Protein AF-A0A821J7M5-F1 (afdb_monomer_lite)

Secondary structure (DSSP, 8-state):
-EEEEEE----EEPPPP--SS--S-----------SS------TTSEEEEEEEEEEEE-TTS-EES-S-EEEEEEETTTS---HHHHHHHHHHHHT-GGGHHHHB-TTSSBPSEEEEEE---TTT-TTSHHHHHHHHHHHHHTT-SEEEEEE--TTSSTT-

Structure (mmCIF, N/CA/C/O backbone):
data_AF-A0A821J7M5-F1
#
_entry.id   AF-A0A821J7M5-F1
#
loop_
_atom_site.group_PDB
_atom_site.id
_atom_site.type_symbol
_atom_site.label_atom_id
_atom_site.label_alt_id
_atom_site.label_comp_id
_atom_site.label_asym_id
_atom_site.label_entity_id
_atom_site.label_seq_id
_atom_site.pdbx_PDB_ins_code
_atom_site.Cartn_x
_atom_site.Cartn_y
_atom_site.Cartn_z
_atom_site.occupancy
_atom_site.B_iso_or_equiv
_atom_site.auth_seq_id
_atom_site.auth_comp_id
_atom_site.auth_asym_id
_atom_site.auth_atom_id
_atom_site.pdbx_PDB_model_num
ATOM 1 N N . VAL A 1 1 ? -13.210 0.795 8.762 1.00 92.69 1 VAL A N 1
ATOM 2 C CA . VAL A 1 1 ? -12.526 0.239 7.570 1.00 92.69 1 VAL A CA 1
ATOM 3 C C . VAL A 1 1 ? -11.585 1.285 6.991 1.00 92.69 1 VAL A C 1
ATOM 5 O O . VAL A 1 1 ? -11.956 2.456 6.966 1.00 92.69 1 VAL A O 1
ATOM 8 N N . PHE A 1 2 ? -10.390 0.882 6.565 1.00 95.69 2 PHE A N 1
ATOM 9 C CA . PHE A 1 2 ? -9.477 1.699 5.769 1.00 95.69 2 PHE A CA 1
ATOM 10 C C . PHE A 1 2 ? -9.429 1.138 4.342 1.00 95.69 2 PHE A C 1
ATOM 12 O O . PHE A 1 2 ? -9.080 -0.025 4.144 1.00 95.69 2 PHE A O 1
ATOM 19 N N . TYR A 1 3 ? -9.829 1.950 3.363 1.00 95.81 3 TYR A N 1
ATOM 20 C CA . TYR A 1 3 ? -9.869 1.577 1.951 1.00 95.81 3 TYR A CA 1
ATOM 21 C C . TYR A 1 3 ? -8.792 2.339 1.178 1.00 95.81 3 TYR A C 1
ATOM 23 O O . TYR A 1 3 ? -8.735 3.569 1.243 1.00 95.81 3 TYR A O 1
ATOM 31 N N . LEU A 1 4 ? -7.959 1.609 0.439 1.00 95.50 4 LEU A N 1
ATOM 32 C CA . LEU A 1 4 ? -6.824 2.143 -0.301 1.00 95.50 4 LEU A CA 1
ATOM 33 C C . LEU A 1 4 ? -6.846 1.661 -1.756 1.00 95.50 4 LEU A C 1
ATOM 35 O O . LEU A 1 4 ? -6.933 0.466 -2.029 1.00 95.50 4 LEU A O 1
ATOM 39 N N . SER A 1 5 ? -6.721 2.590 -2.694 1.00 93.81 5 SER A N 1
ATOM 40 C CA . SER A 1 5 ? -6.396 2.311 -4.090 1.00 93.81 5 SER A CA 1
ATOM 41 C C . SER A 1 5 ? -4.898 2.471 -4.289 1.00 93.81 5 SER A C 1
ATOM 43 O O . SER A 1 5 ? -4.336 3.496 -3.904 1.00 93.81 5 SER A O 1
ATOM 45 N N . GLN A 1 6 ? -4.255 1.472 -4.881 1.00 92.56 6 GLN A N 1
ATOM 46 C CA . GLN A 1 6 ? -2.821 1.454 -5.138 1.00 92.56 6 GLN A CA 1
ATOM 47 C C . GLN A 1 6 ? -2.557 1.154 -6.620 1.00 92.56 6 GLN A C 1
ATOM 49 O O . GLN A 1 6 ? -3.202 0.277 -7.194 1.00 92.56 6 GLN A O 1
ATOM 54 N N . ASP A 1 7 ? -1.621 1.892 -7.221 1.00 87.12 7 ASP A N 1
ATOM 55 C CA . ASP A 1 7 ? -1.207 1.714 -8.617 1.00 87.12 7 ASP A CA 1
ATOM 56 C C . ASP A 1 7 ? 0.285 2.050 -8.837 1.00 87.12 7 ASP A C 1
ATOM 58 O O . ASP A 1 7 ? 0.842 2.923 -8.162 1.00 87.12 7 ASP A O 1
ATOM 62 N N . ASP A 1 8 ? 0.932 1.388 -9.805 1.00 78.75 8 ASP A N 1
ATOM 63 C CA . ASP A 1 8 ? 2.364 1.529 -10.124 1.00 78.75 8 ASP A CA 1
ATOM 64 C C . ASP A 1 8 ? 2.723 1.463 -11.630 1.00 78.75 8 ASP A C 1
ATOM 66 O O . ASP A 1 8 ? 3.806 1.024 -12.025 1.00 78.75 8 ASP A O 1
ATOM 70 N N . LYS A 1 9 ? 1.836 1.938 -12.514 1.00 67.06 9 LYS A N 1
ATOM 71 C CA . LYS A 1 9 ? 1.945 1.674 -13.968 1.00 67.06 9 LYS A CA 1
ATOM 72 C C . LYS A 1 9 ? 2.751 2.679 -14.789 1.00 67.06 9 LYS A C 1
ATOM 74 O O . LYS A 1 9 ? 3.213 2.346 -15.884 1.00 67.06 9 LYS A O 1
ATOM 79 N N . CYS A 1 10 ? 2.913 3.916 -14.325 1.00 72.25 10 CYS A N 1
ATOM 80 C CA . CYS A 1 10 ? 3.513 4.959 -15.157 1.00 72.25 10 CYS A CA 1
ATOM 81 C C . CYS A 1 10 ? 5.040 4.968 -15.016 1.00 72.25 10 CYS A C 1
ATOM 83 O O . CYS A 1 10 ? 5.563 5.064 -13.911 1.00 72.25 10 CYS A O 1
ATOM 85 N N . LYS A 1 11 ? 5.774 4.906 -16.134 1.00 78.75 11 LYS A N 1
ATOM 86 C CA . LYS A 1 11 ? 7.204 5.246 -16.166 1.00 78.75 11 LYS A CA 1
ATOM 87 C C . LYS A 1 11 ? 7.365 6.593 -16.842 1.00 78.75 11 LYS A C 1
ATOM 89 O O . LYS A 1 11 ? 7.094 6.727 -18.032 1.00 78.75 11 LYS A O 1
ATOM 94 N N . VAL A 1 12 ? 7.829 7.578 -16.087 1.00 80.69 12 VAL A N 1
ATOM 95 C CA . VAL A 1 12 ? 8.041 8.940 -16.574 1.00 80.69 12 VAL A CA 1
ATOM 96 C C . VAL A 1 12 ? 9.501 9.077 -16.995 1.00 80.69 12 VAL A C 1
ATOM 98 O O . VAL A 1 12 ? 10.378 9.076 -16.130 1.00 80.69 12 VAL A O 1
ATOM 101 N N . PRO A 1 13 ? 9.818 9.161 -18.295 1.00 75.88 13 PRO A N 1
ATOM 102 C CA . PRO A 1 13 ? 11.191 9.376 -18.709 1.00 75.88 13 PRO A CA 1
ATOM 103 C C . PRO A 1 13 ? 11.716 10.732 -18.243 1.00 75.88 13 PRO A C 1
ATOM 105 O O . PRO A 1 13 ? 11.029 11.748 -18.330 1.00 75.88 13 PRO A O 1
ATOM 108 N N . LEU A 1 14 ? 12.968 10.749 -17.798 1.00 71.81 14 LEU A N 1
ATOM 109 C CA . LEU A 1 14 ? 13.698 11.981 -17.543 1.00 71.81 14 LEU A CA 1
ATOM 110 C C . LEU A 1 14 ? 14.509 12.342 -18.781 1.00 71.81 14 LEU A C 1
ATOM 112 O O . LEU A 1 14 ? 15.301 11.532 -19.269 1.00 71.81 14 LEU A O 1
ATOM 116 N N . GLY A 1 15 ? 14.320 13.570 -19.270 1.00 60.75 15 GLY A N 1
ATOM 117 C CA . GLY A 1 15 ? 15.138 14.123 -20.343 1.00 60.75 15 GLY A CA 1
ATOM 118 C C . GLY A 1 15 ? 16.619 14.002 -19.991 1.00 60.75 15 GLY A C 1
ATOM 119 O O . GLY A 1 15 ? 17.036 14.296 -18.868 1.00 60.75 15 GLY A O 1
ATOM 120 N N . LEU A 1 16 ? 17.422 13.530 -20.941 1.00 59.47 16 LEU A N 1
ATOM 121 C CA . LEU A 1 16 ? 18.869 13.563 -20.786 1.00 59.47 16 LEU A CA 1
ATOM 122 C C . LEU A 1 16 ? 19.295 15.035 -20.809 1.00 59.47 16 LEU A C 1
ATOM 124 O O . LEU A 1 16 ? 18.926 15.737 -21.752 1.00 59.47 16 LEU A O 1
ATOM 128 N N . PRO A 1 17 ? 20.060 15.536 -19.821 1.00 51.94 17 PRO A N 1
ATOM 129 C CA . PRO A 1 17 ? 20.656 16.850 -19.968 1.00 51.94 17 PRO A CA 1
ATOM 130 C C . PRO A 1 17 ? 21.503 16.827 -21.242 1.00 51.94 17 PRO A C 1
ATOM 132 O O . PRO A 1 17 ? 22.379 15.972 -21.391 1.00 51.94 17 PRO A O 1
ATOM 135 N N . ALA A 1 18 ? 21.227 17.753 -22.163 1.00 48.50 18 ALA A N 1
ATOM 136 C CA . ALA A 1 18 ? 22.014 17.973 -23.370 1.00 48.50 18 ALA A CA 1
ATOM 137 C C . ALA A 1 18 ? 23.373 18.577 -22.986 1.00 48.50 18 ALA A C 1
ATOM 139 O O . ALA A 1 18 ? 23.696 19.724 -23.294 1.00 48.50 18 ALA A O 1
ATOM 140 N N . ALA A 1 19 ? 24.183 17.815 -22.256 1.00 48.88 19 ALA A N 1
ATOM 141 C CA . ALA A 1 19 ? 25.553 18.169 -21.991 1.00 48.88 19 ALA A CA 1
ATOM 142 C C . ALA A 1 19 ? 26.316 17.993 -23.307 1.00 48.88 19 ALA A C 1
ATOM 144 O O . ALA A 1 19 ? 26.801 16.917 -23.639 1.00 48.88 19 ALA A O 1
ATOM 145 N N . ARG A 1 20 ? 26.464 19.093 -24.052 1.00 45.09 20 ARG A N 1
ATOM 146 C CA . ARG A 1 20 ? 27.476 19.231 -25.114 1.00 45.09 20 ARG A CA 1
ATOM 147 C C . ARG A 1 20 ? 28.914 19.048 -24.597 1.00 45.09 20 ARG A C 1
ATOM 149 O O . ARG A 1 20 ? 29.847 19.130 -25.388 1.00 45.09 20 ARG A O 1
ATOM 156 N N . VAL A 1 21 ? 29.106 18.815 -23.297 1.00 44.75 21 VAL A N 1
ATOM 157 C CA . VAL A 1 21 ? 30.408 18.624 -22.666 1.00 44.75 21 VAL A CA 1
ATOM 158 C C . VAL A 1 21 ? 30.380 17.318 -21.879 1.00 44.75 21 VAL A C 1
ATOM 160 O O . VAL A 1 21 ? 29.696 17.178 -20.869 1.00 44.75 21 VAL A O 1
ATOM 163 N N . GLN A 1 22 ? 31.104 16.342 -22.408 1.00 41.53 22 GLN A N 1
ATOM 164 C CA . GLN A 1 22 ? 31.328 15.029 -21.830 1.00 41.53 22 GLN A CA 1
ATOM 165 C C . GLN A 1 22 ? 32.066 15.185 -20.488 1.00 41.53 22 GLN A C 1
ATOM 167 O O . GLN A 1 22 ? 33.225 15.593 -20.462 1.00 41.53 22 GLN A O 1
ATOM 172 N N . ALA A 1 23 ? 31.411 14.872 -19.366 1.00 38.34 23 ALA A N 1
ATOM 173 C CA . ALA A 1 23 ? 32.121 14.648 -18.108 1.00 38.34 23 ALA A CA 1
ATOM 174 C C . ALA A 1 23 ? 32.883 13.310 -18.219 1.00 38.34 23 ALA A C 1
ATOM 176 O O . ALA A 1 23 ? 32.290 12.318 -18.658 1.00 38.34 23 ALA A O 1
ATOM 177 N N . PRO A 1 24 ? 34.176 13.243 -17.857 1.00 38.00 24 PRO A N 1
ATOM 178 C CA . PRO A 1 24 ? 35.028 12.092 -18.136 1.00 38.00 24 PRO A CA 1
ATOM 179 C C . PRO A 1 24 ? 34.818 10.986 -17.097 1.00 38.00 24 PRO A C 1
ATOM 181 O O . PRO A 1 24 ? 35.732 10.629 -16.372 1.00 38.00 24 PRO A O 1
ATOM 184 N N . MET A 1 25 ? 33.607 10.444 -17.002 1.00 39.16 25 MET A N 1
ATOM 185 C CA . MET A 1 25 ? 33.322 9.185 -16.310 1.00 39.16 25 MET A CA 1
ATOM 186 C C . MET A 1 25 ? 32.082 8.530 -16.929 1.00 39.16 25 MET A C 1
ATOM 188 O O . MET A 1 25 ? 31.068 8.347 -16.264 1.00 39.16 25 MET A O 1
ATOM 192 N N . LEU A 1 26 ? 32.126 8.180 -18.216 1.00 37.91 26 LEU A N 1
ATOM 193 C CA . LEU A 1 26 ? 31.122 7.281 -18.784 1.00 37.91 26 LEU A CA 1
ATOM 194 C C . LEU A 1 26 ? 31.774 6.323 -19.778 1.00 37.91 26 LEU A C 1
ATOM 196 O O . LEU A 1 26 ? 32.376 6.742 -20.766 1.00 37.91 26 LEU A O 1
ATOM 200 N N . MET A 1 27 ? 31.647 5.030 -19.475 1.00 33.09 27 MET A N 1
ATOM 201 C CA . MET A 1 27 ? 31.923 3.934 -20.393 1.00 33.09 27 MET A CA 1
ATOM 202 C C . MET A 1 27 ? 31.199 4.175 -21.719 1.00 33.09 27 MET A C 1
ATOM 204 O O . MET A 1 27 ? 30.003 4.459 -21.753 1.00 33.09 27 MET A O 1
ATOM 208 N N . HIS A 1 28 ? 31.977 4.056 -22.787 1.00 38.69 28 HIS A N 1
ATOM 209 C CA . HIS A 1 28 ? 31.585 4.113 -24.183 1.00 38.69 28 HIS A CA 1
ATOM 210 C C . HIS A 1 28 ? 30.409 3.162 -24.467 1.00 38.69 28 HIS A C 1
ATOM 212 O O . HIS A 1 28 ? 30.550 1.942 -24.412 1.00 38.69 28 HIS A O 1
ATOM 218 N N . LEU A 1 29 ? 29.244 3.739 -24.751 1.00 36.41 29 LEU A N 1
ATOM 219 C CA . LEU A 1 29 ? 28.083 3.048 -25.301 1.00 36.41 29 LEU A CA 1
ATOM 220 C C . LEU A 1 29 ? 27.559 3.933 -26.431 1.00 36.41 29 LEU A C 1
ATOM 222 O O . LEU A 1 29 ? 26.811 4.885 -26.209 1.00 36.41 29 LEU A O 1
ATOM 226 N N . ASP A 1 30 ? 28.042 3.653 -27.638 1.00 34.97 30 ASP A N 1
ATOM 227 C CA . ASP A 1 30 ? 27.618 4.322 -28.860 1.00 34.97 30 ASP A CA 1
ATOM 228 C C . ASP A 1 30 ? 26.163 3.948 -29.176 1.00 34.97 30 ASP A C 1
ATOM 230 O O . ASP A 1 30 ? 25.886 2.884 -29.725 1.00 34.97 30 ASP A O 1
ATOM 234 N N . TYR A 1 31 ? 25.222 4.848 -28.886 1.00 38.94 31 TYR A N 1
ATOM 235 C CA . TYR A 1 31 ? 23.940 4.868 -29.589 1.00 38.94 31 TYR A CA 1
ATOM 236 C C . TYR A 1 31 ? 23.802 6.180 -30.346 1.00 38.94 31 TYR A C 1
ATOM 238 O O . TYR A 1 31 ? 23.650 7.262 -29.782 1.00 38.94 31 TYR A O 1
ATOM 246 N N . ARG A 1 32 ? 23.867 6.062 -31.670 1.00 40.75 32 ARG A N 1
ATOM 247 C CA . ARG A 1 32 ? 23.672 7.156 -32.611 1.00 40.75 32 ARG A CA 1
ATOM 248 C C . ARG A 1 32 ? 22.184 7.233 -32.945 1.00 40.75 32 ARG A C 1
ATOM 250 O O . ARG A 1 32 ? 21.722 6.470 -33.784 1.00 40.75 32 ARG A O 1
ATOM 257 N N . ILE A 1 33 ? 21.438 8.149 -32.326 1.00 43.78 33 ILE A N 1
ATOM 258 C CA . ILE A 1 33 ? 20.092 8.510 -32.798 1.00 43.78 33 ILE A CA 1
ATOM 259 C C . ILE A 1 33 ? 19.995 10.035 -32.884 1.00 43.78 33 ILE A C 1
ATOM 261 O O . ILE A 1 33 ? 20.201 10.743 -31.904 1.00 43.78 33 ILE A O 1
ATOM 265 N N . ARG A 1 34 ? 19.730 10.532 -34.097 1.00 45.34 34 ARG A N 1
ATOM 266 C CA . ARG A 1 34 ? 19.292 11.905 -34.371 1.00 45.34 34 ARG A CA 1
ATOM 267 C C . ARG A 1 34 ? 17.838 11.824 -34.819 1.00 45.34 34 ARG A C 1
ATOM 269 O O . ARG A 1 34 ? 17.594 11.178 -35.834 1.00 45.34 34 ARG A O 1
ATOM 276 N N . LEU A 1 35 ? 16.925 12.516 -34.140 1.00 45.59 35 LEU A N 1
ATOM 277 C CA . LEU A 1 35 ? 15.645 12.913 -34.725 1.00 45.59 35 LEU A CA 1
ATOM 278 C C . LEU A 1 35 ? 15.397 14.409 -34.465 1.00 45.59 35 LEU A C 1
ATOM 280 O O . LEU A 1 35 ? 15.739 14.903 -33.391 1.00 45.59 35 LEU A O 1
ATOM 284 N N . PRO A 1 36 ? 14.899 15.146 -35.471 1.00 48.72 36 PRO A N 1
ATOM 285 C CA . PRO A 1 36 ? 14.553 16.551 -35.352 1.00 48.72 36 PRO A CA 1
ATOM 286 C C . PRO A 1 36 ? 13.181 16.684 -34.671 1.00 48.72 36 PRO A C 1
ATOM 288 O O . PRO A 1 36 ? 12.207 16.140 -35.164 1.00 48.72 36 PRO A O 1
ATOM 291 N N . ASP A 1 37 ? 13.155 17.429 -33.567 1.00 43.03 37 ASP A N 1
ATOM 292 C CA . ASP A 1 37 ? 11.996 17.975 -32.829 1.00 43.03 37 ASP A CA 1
ATOM 293 C C . ASP A 1 37 ? 11.297 17.148 -31.732 1.00 43.03 37 ASP A C 1
ATOM 295 O O . ASP A 1 37 ? 10.681 17.754 -30.849 1.00 43.03 37 ASP A O 1
ATOM 299 N N . HIS A 1 38 ? 11.483 15.829 -31.661 1.00 46.69 38 HIS A N 1
ATOM 300 C CA . HIS A 1 38 ? 10.936 15.021 -30.565 1.00 46.69 38 HIS A CA 1
ATOM 301 C C . HIS A 1 38 ? 11.998 14.098 -29.955 1.00 46.69 38 HIS A C 1
ATOM 303 O O . HIS A 1 38 ? 12.366 13.061 -30.511 1.00 46.69 38 HIS A O 1
ATOM 309 N N . ASP A 1 39 ? 12.489 14.486 -28.774 1.00 47.50 39 ASP A N 1
ATOM 310 C CA . ASP A 1 39 ? 13.391 13.678 -27.956 1.00 47.50 39 ASP A CA 1
ATOM 311 C C . ASP A 1 39 ? 12.625 12.491 -27.355 1.00 47.50 39 ASP A C 1
ATOM 313 O O . ASP A 1 39 ? 12.055 12.566 -26.264 1.00 47.50 39 ASP A O 1
ATOM 317 N N . TRP A 1 40 ? 12.632 11.351 -28.046 1.00 46.25 40 TRP A N 1
ATOM 318 C CA . TRP A 1 40 ? 12.337 10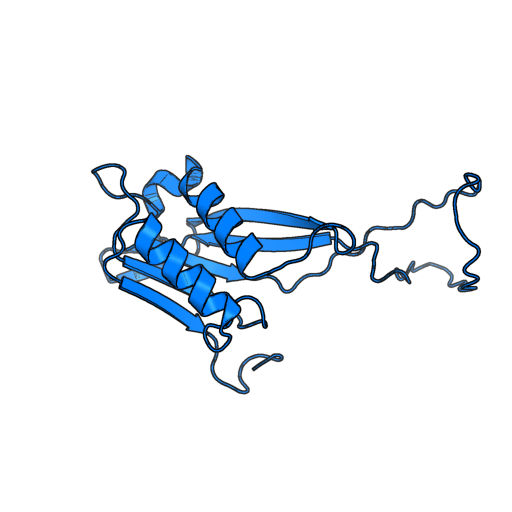.085 -27.384 1.00 46.25 40 TRP A CA 1
ATOM 319 C C . TRP A 1 40 ? 13.511 9.679 -26.502 1.00 46.25 40 TRP A C 1
ATOM 321 O O . TRP A 1 40 ? 14.676 9.667 -26.898 1.00 46.25 40 TRP A O 1
ATOM 331 N N . THR A 1 41 ? 13.191 9.309 -25.274 1.00 48.22 41 THR A N 1
ATOM 332 C CA . THR A 1 41 ? 14.159 8.918 -24.256 1.00 48.22 41 THR A CA 1
ATOM 333 C C . THR A 1 41 ? 14.619 7.487 -24.522 1.00 48.22 41 THR A C 1
ATOM 335 O O . THR A 1 41 ? 13.944 6.519 -24.189 1.00 48.22 41 THR A O 1
ATOM 338 N N . VAL A 1 42 ? 15.805 7.346 -25.115 1.00 51.53 42 VAL A N 1
ATOM 339 C CA . VAL A 1 42 ? 16.426 6.058 -25.501 1.00 51.53 42 VAL A CA 1
ATOM 340 C C . VAL A 1 42 ? 16.993 5.284 -24.288 1.00 51.53 42 VAL A C 1
ATOM 342 O O . VAL A 1 42 ? 17.626 4.245 -24.435 1.00 51.53 42 VAL A O 1
ATOM 345 N N . ALA A 1 43 ? 16.776 5.756 -23.055 1.00 59.22 43 ALA A N 1
ATOM 346 C CA . ALA A 1 43 ? 17.376 5.189 -21.847 1.00 59.22 43 ALA A CA 1
ATOM 347 C C . ALA A 1 43 ? 16.311 4.631 -20.876 1.00 59.22 43 ALA A C 1
ATOM 349 O O . ALA A 1 43 ? 15.836 5.370 -20.012 1.00 59.22 43 ALA A O 1
ATOM 350 N N . PRO A 1 44 ? 16.006 3.314 -20.907 1.00 59.06 44 PRO A N 1
ATOM 351 C CA . PRO A 1 44 ? 15.086 2.659 -19.962 1.00 59.06 44 PRO A CA 1
ATOM 352 C C . PRO A 1 44 ? 15.458 2.855 -18.483 1.00 59.06 44 PRO A C 1
ATOM 354 O O . PRO A 1 44 ? 14.634 2.677 -17.595 1.00 59.06 44 PRO A O 1
ATOM 357 N N . ARG A 1 45 ? 16.722 3.205 -18.211 1.00 61.47 45 ARG A N 1
ATOM 358 C CA . ARG A 1 45 ? 17.261 3.441 -16.866 1.00 61.47 45 ARG A CA 1
ATOM 359 C C . ARG A 1 45 ? 17.139 4.900 -16.403 1.00 61.47 45 ARG A C 1
ATOM 361 O O . ARG A 1 45 ? 17.427 5.182 -15.249 1.00 61.47 45 ARG A O 1
ATOM 368 N N . HIS A 1 46 ? 16.746 5.841 -17.259 1.00 72.81 46 HIS A N 1
ATOM 369 C CA . HIS A 1 46 ? 16.517 7.241 -16.875 1.00 72.81 46 HIS A CA 1
ATOM 370 C C . HIS A 1 46 ? 15.015 7.526 -16.851 1.00 72.81 46 HIS A C 1
ATOM 372 O O . HIS A 1 46 ? 14.496 8.329 -17.620 1.00 72.81 46 HIS A O 1
ATOM 378 N N . GLN A 1 47 ? 14.307 6.806 -15.984 1.00 79.94 47 GLN A N 1
ATOM 379 C CA . GLN A 1 47 ? 12.868 6.945 -15.789 1.00 79.94 47 GLN A CA 1
ATOM 380 C C . GLN A 1 47 ? 12.568 7.069 -14.293 1.00 79.94 47 GLN A C 1
ATOM 382 O O . GLN A 1 47 ? 13.305 6.533 -13.460 1.00 79.94 47 GLN A O 1
ATOM 387 N N . LEU A 1 48 ? 11.490 7.768 -13.964 1.00 84.38 48 LEU A N 1
ATOM 388 C CA . LEU A 1 48 ? 10.868 7.759 -12.651 1.00 84.38 48 LEU A CA 1
ATOM 389 C C . LEU A 1 48 ? 9.671 6.810 -12.663 1.00 84.38 48 LEU A C 1
ATOM 391 O O . LEU A 1 48 ? 8.936 6.752 -13.645 1.00 84.38 48 LEU A O 1
ATOM 395 N N . ILE A 1 49 ? 9.481 6.086 -11.568 1.00 85.56 49 ILE A N 1
ATOM 396 C CA . ILE A 1 49 ? 8.350 5.189 -11.341 1.00 85.56 49 ILE A CA 1
ATOM 397 C C . ILE A 1 49 ? 7.552 5.767 -10.167 1.00 85.56 49 ILE A C 1
ATOM 399 O O . ILE A 1 49 ? 7.967 5.591 -9.018 1.00 85.56 49 ILE A O 1
ATOM 403 N N . PRO A 1 50 ? 6.478 6.533 -10.418 1.00 89.31 50 PRO A N 1
ATOM 404 C CA . PRO A 1 50 ? 5.486 6.847 -9.401 1.00 89.31 50 PRO A CA 1
ATOM 405 C C . PRO A 1 50 ? 4.699 5.596 -8.988 1.00 89.31 50 PRO A C 1
ATOM 407 O O . PRO A 1 50 ? 4.094 4.933 -9.825 1.00 89.31 50 PRO A O 1
ATOM 410 N N . SER A 1 51 ? 4.659 5.332 -7.686 1.00 91.44 51 SER A N 1
ATOM 411 C CA . SER A 1 51 ? 3.651 4.486 -7.045 1.00 91.44 51 SER A CA 1
ATOM 412 C C . SER A 1 51 ? 2.646 5.398 -6.346 1.00 91.44 51 SER A C 1
ATOM 414 O O . SER A 1 51 ? 3.032 6.239 -5.527 1.00 91.44 51 SER A O 1
ATOM 416 N N . VAL A 1 52 ? 1.372 5.269 -6.699 1.00 91.75 52 VAL A N 1
ATOM 417 C CA . VAL A 1 52 ? 0.285 6.138 -6.243 1.00 91.75 52 VAL A CA 1
ATOM 418 C C . VAL A 1 52 ? -0.592 5.374 -5.262 1.00 91.75 52 VAL A C 1
ATOM 420 O O . VAL A 1 52 ? -0.991 4.244 -5.523 1.00 91.75 52 VAL A O 1
ATOM 423 N N . TYR A 1 53 ? -0.910 6.016 -4.142 1.00 94.44 53 TYR A N 1
ATOM 424 C CA . TYR A 1 53 ? -1.751 5.478 -3.081 1.00 94.44 53 TYR A CA 1
ATOM 425 C C . TYR A 1 53 ? -2.839 6.496 -2.755 1.00 94.44 53 TYR A C 1
ATOM 427 O O . TYR A 1 53 ? -2.549 7.555 -2.201 1.00 94.44 53 TYR A O 1
ATOM 435 N N . ALA A 1 54 ? -4.086 6.190 -3.085 1.00 94.88 54 ALA A N 1
ATOM 436 C CA . ALA A 1 54 ? -5.228 7.054 -2.818 1.00 94.88 54 ALA A CA 1
ATOM 437 C C . ALA A 1 54 ? -6.139 6.394 -1.785 1.00 94.88 54 ALA A C 1
ATOM 439 O O . ALA A 1 54 ? -6.659 5.301 -2.013 1.00 94.88 54 ALA A O 1
ATOM 440 N N . ALA A 1 55 ? -6.332 7.036 -0.635 1.00 95.94 55 ALA A N 1
ATOM 441 C CA . ALA A 1 55 ? -7.347 6.586 0.306 1.00 95.94 55 ALA A CA 1
ATOM 442 C C . ALA A 1 55 ? -8.738 6.940 -0.223 1.00 95.94 55 ALA A C 1
ATOM 444 O O . ALA A 1 55 ? -8.945 8.011 -0.792 1.00 95.94 55 ALA A O 1
ATOM 445 N N . CYS A 1 56 ? -9.704 6.063 0.018 1.00 93.69 56 CYS A N 1
ATOM 446 C CA . CYS A 1 56 ? -11.101 6.320 -0.302 1.00 93.69 56 CYS A CA 1
ATOM 447 C C . CYS A 1 56 ? -11.883 6.620 0.977 1.00 93.69 56 CYS A C 1
ATOM 449 O O . CYS A 1 56 ? -11.684 5.972 2.009 1.00 93.69 56 CYS A O 1
ATOM 451 N N . PHE A 1 57 ? -12.785 7.598 0.907 1.00 90.88 57 PHE A N 1
ATOM 452 C CA . PHE A 1 57 ? -13.754 7.817 1.976 1.00 90.88 57 PHE A CA 1
ATOM 453 C C . PHE A 1 57 ? -14.898 6.821 1.833 1.00 90.88 57 PHE A C 1
ATOM 455 O O . PHE A 1 57 ? -15.334 6.535 0.724 1.00 90.88 57 PHE A O 1
ATOM 462 N N . LEU A 1 58 ? -15.375 6.312 2.961 1.00 86.69 58 LEU A N 1
ATOM 463 C CA . LEU A 1 58 ? -16.554 5.459 3.022 1.00 86.69 58 LEU A CA 1
ATOM 464 C C . LEU A 1 58 ? -17.698 6.297 3.583 1.00 86.69 58 LEU A C 1
ATOM 466 O O . LEU A 1 58 ? -17.512 6.930 4.625 1.00 86.69 58 LEU A O 1
ATOM 470 N N . SER A 1 59 ? -18.828 6.343 2.879 1.00 84.38 59 SER A N 1
ATOM 471 C CA . SER A 1 59 ? -20.056 6.931 3.416 1.00 84.38 59 SER A CA 1
ATOM 472 C C . SER A 1 59 ? -20.700 5.987 4.433 1.00 84.38 59 SER A C 1
ATOM 474 O O . SER A 1 59 ? -20.417 4.785 4.450 1.00 84.38 59 SER A O 1
ATOM 476 N N . ASP A 1 60 ? -21.592 6.527 5.262 1.00 82.50 60 ASP A N 1
ATOM 477 C CA . ASP A 1 60 ? -22.367 5.729 6.220 1.00 82.50 60 ASP A CA 1
ATOM 478 C C . ASP A 1 60 ? -23.313 4.739 5.510 1.00 82.50 60 ASP A C 1
ATOM 480 O O . ASP A 1 60 ? -23.624 3.680 6.053 1.00 82.50 60 ASP A O 1
ATOM 484 N N . ASP A 1 61 ? -23.691 5.040 4.263 1.00 83.69 61 ASP A N 1
ATOM 485 C CA . ASP A 1 61 ? -24.508 4.185 3.392 1.00 83.69 61 ASP A CA 1
ATOM 486 C C . ASP A 1 61 ? -23.695 3.071 2.695 1.00 83.69 61 ASP A C 1
ATOM 488 O O . ASP A 1 61 ? -24.262 2.203 2.030 1.00 83.69 61 ASP A O 1
ATOM 492 N N . GLY A 1 62 ? -22.366 3.060 2.864 1.00 78.75 62 GLY A N 1
ATOM 493 C CA . GLY A 1 62 ? -21.467 2.049 2.299 1.00 78.75 62 GLY A CA 1
ATOM 494 C C . GLY A 1 62 ? -20.862 2.397 0.935 1.00 78.75 62 GLY A C 1
ATOM 495 O O . GLY A 1 62 ? -20.185 1.552 0.345 1.00 78.75 62 GLY A O 1
ATOM 496 N N . ASP A 1 63 ? -21.046 3.623 0.444 1.00 85.69 63 ASP A N 1
ATOM 497 C CA . ASP A 1 63 ? -20.453 4.073 -0.816 1.00 85.69 63 ASP A CA 1
ATOM 498 C C . ASP A 1 63 ? -18.962 4.381 -0.659 1.00 85.69 63 ASP A C 1
ATOM 500 O O . ASP A 1 63 ? -18.517 4.985 0.321 1.00 85.69 63 ASP A O 1
ATOM 504 N N . VAL A 1 64 ? -18.183 4.012 -1.677 1.00 85.00 64 VAL A N 1
ATOM 505 C CA . VAL A 1 64 ? -16.748 4.304 -1.756 1.00 85.00 64 VAL A CA 1
ATOM 506 C C . VAL A 1 64 ? -16.533 5.564 -2.595 1.00 85.00 64 VAL A C 1
ATOM 508 O O . VAL A 1 64 ? -16.750 5.569 -3.805 1.00 85.00 64 VAL A O 1
ATOM 511 N N . GLY A 1 65 ? -16.078 6.642 -1.961 1.00 85.31 65 GLY A N 1
ATOM 512 C CA . GLY A 1 65 ? -15.714 7.898 -2.615 1.00 85.31 65 GLY A CA 1
ATOM 513 C C . GLY A 1 65 ? -14.222 7.990 -2.956 1.00 85.31 65 GLY A C 1
ATOM 514 O O . GLY A 1 65 ? -13.367 7.521 -2.208 1.00 85.31 65 GLY A O 1
ATOM 515 N N . TYR A 1 66 ? -13.889 8.682 -4.049 1.00 80.12 66 TYR A N 1
ATOM 516 C CA . TYR A 1 66 ? -12.511 8.861 -4.549 1.00 80.12 66 TYR A CA 1
ATOM 517 C C . TYR A 1 66 ? -11.837 10.175 -4.105 1.00 80.12 66 TYR A C 1
ATOM 519 O O . TYR A 1 66 ? -10.864 10.614 -4.709 1.00 80.12 66 TYR A O 1
ATOM 527 N N . SER A 1 67 ? -12.360 10.838 -3.072 1.00 84.31 67 SER A N 1
ATOM 528 C CA . SER A 1 67 ? -11.929 12.177 -2.634 1.00 84.31 67 SER A CA 1
ATOM 529 C C . SER A 1 67 ? -10.988 12.181 -1.421 1.00 84.31 67 SER A C 1
ATOM 531 O O . SER A 1 67 ? -10.819 13.218 -0.778 1.00 84.31 67 SER A O 1
ATOM 533 N N . GLY A 1 68 ? -10.402 11.036 -1.064 1.00 90.44 68 GLY A N 1
ATOM 534 C CA . GLY A 1 68 ? -9.479 10.944 0.066 1.00 90.44 68 GLY A CA 1
ATOM 535 C C . GLY A 1 68 ? -8.058 11.430 -0.241 1.00 90.44 68 GLY A C 1
ATOM 536 O O . GLY A 1 68 ? -7.728 11.779 -1.379 1.00 90.44 68 GLY A O 1
ATOM 537 N N . PRO A 1 69 ? -7.196 11.490 0.789 1.00 95.50 69 PRO A N 1
ATOM 538 C CA . PRO A 1 69 ? -5.806 11.904 0.638 1.00 95.50 69 PRO A CA 1
ATOM 539 C C . PRO A 1 69 ? -5.045 10.962 -0.302 1.00 95.50 69 PRO A C 1
ATOM 541 O O . PRO A 1 69 ? -5.287 9.754 -0.342 1.00 95.50 69 PRO A O 1
ATOM 544 N N . THR A 1 70 ? -4.098 11.532 -1.047 1.00 95.31 70 THR A N 1
ATOM 545 C CA . THR A 1 70 ? -3.239 10.798 -1.980 1.00 95.31 70 THR A CA 1
ATOM 546 C C . THR A 1 70 ? -1.778 10.949 -1.578 1.00 95.31 70 THR A C 1
ATOM 548 O O . THR A 1 70 ? -1.306 12.053 -1.310 1.00 95.31 70 THR A O 1
ATOM 551 N N . TYR A 1 71 ? -1.054 9.836 -1.562 1.00 95.06 71 TYR A N 1
ATOM 552 C CA . TYR A 1 71 ? 0.386 9.762 -1.373 1.00 95.06 71 TYR A CA 1
ATOM 553 C C . TYR A 1 71 ? 1.031 9.225 -2.652 1.00 95.06 71 TYR A C 1
ATOM 555 O O . TYR A 1 71 ? 0.539 8.270 -3.249 1.00 95.06 71 TYR A O 1
ATOM 563 N N . ILE A 1 72 ? 2.130 9.844 -3.081 1.00 93.69 72 ILE A N 1
ATOM 564 C CA . ILE A 1 72 ? 2.880 9.427 -4.268 1.00 93.69 72 ILE A CA 1
ATOM 565 C C . ILE A 1 72 ? 4.330 9.197 -3.854 1.00 93.69 72 ILE A C 1
ATOM 567 O O . ILE A 1 72 ? 5.011 10.124 -3.409 1.00 93.69 72 ILE A O 1
ATOM 571 N N . ALA A 1 73 ? 4.807 7.968 -4.023 1.00 92.25 73 ALA A N 1
ATOM 572 C CA . ALA A 1 73 ? 6.217 7.630 -3.897 1.00 92.25 73 ALA A CA 1
ATOM 573 C C . ALA A 1 73 ? 6.854 7.645 -5.289 1.00 92.25 73 ALA A C 1
ATOM 575 O O . ALA A 1 73 ? 6.423 6.917 -6.177 1.00 92.25 73 ALA A O 1
ATOM 576 N N . ILE A 1 74 ? 7.875 8.476 -5.495 1.00 89.62 74 ILE A N 1
ATOM 577 C CA . ILE A 1 74 ? 8.574 8.583 -6.780 1.00 89.62 74 ILE A CA 1
ATOM 578 C C . ILE A 1 74 ? 9.925 7.886 -6.661 1.00 89.62 74 ILE A C 1
ATOM 580 O O . ILE A 1 74 ? 10.767 8.297 -5.864 1.00 89.62 74 ILE A O 1
ATOM 584 N N . ARG A 1 75 ? 10.145 6.864 -7.489 1.00 87.69 75 ARG A N 1
ATOM 585 C CA . ARG A 1 75 ? 11.368 6.053 -7.480 1.00 87.69 75 ARG A CA 1
ATOM 586 C C . ARG A 1 75 ? 12.170 6.205 -8.759 1.00 87.69 75 ARG A C 1
ATOM 588 O O . ARG A 1 75 ? 11.610 6.480 -9.814 1.00 87.69 75 ARG A O 1
ATOM 595 N N . SER A 1 76 ? 13.480 5.987 -8.699 1.00 83.56 76 SER A N 1
ATOM 596 C CA . SER A 1 76 ? 14.325 5.939 -9.898 1.00 83.56 76 SER A CA 1
ATOM 597 C C . SER A 1 76 ? 14.341 4.535 -10.487 1.00 83.56 76 SER A C 1
ATOM 599 O O . SER A 1 76 ? 14.898 3.637 -9.870 1.00 83.56 76 SER A O 1
ATOM 601 N N . ALA A 1 77 ? 13.925 4.364 -11.743 1.00 77.25 77 ALA A N 1
ATOM 602 C CA . ALA A 1 77 ? 13.943 3.075 -12.447 1.00 77.25 77 ALA A CA 1
ATOM 603 C C . ALA A 1 77 ? 15.332 2.407 -12.567 1.00 77.25 77 ALA A C 1
ATOM 605 O O . ALA A 1 77 ? 15.441 1.303 -13.094 1.00 77.25 77 ALA A O 1
ATOM 606 N N . LYS A 1 78 ? 16.408 3.076 -12.140 1.00 79.56 78 LYS A N 1
ATOM 607 C CA . LYS A 1 78 ? 17.769 2.529 -12.088 1.00 79.56 78 LYS A CA 1
ATOM 608 C C . LYS A 1 78 ? 18.226 2.169 -10.680 1.00 79.56 78 LYS A C 1
ATOM 610 O O . LYS A 1 78 ? 19.013 1.238 -10.539 1.00 79.56 78 LYS A O 1
ATOM 615 N N . HIS A 1 79 ? 17.811 2.942 -9.683 1.00 79.75 79 HIS A N 1
ATOM 616 C CA . HIS A 1 79 ? 18.379 2.891 -8.335 1.00 79.75 79 HIS A CA 1
ATOM 617 C C . HIS A 1 79 ? 17.394 2.380 -7.283 1.00 79.75 79 HIS A C 1
ATOM 619 O O . HIS A 1 79 ? 17.835 1.895 -6.247 1.00 79.75 79 HIS A O 1
ATOM 625 N N . ASP A 1 80 ? 16.093 2.480 -7.547 1.00 77.25 80 ASP A N 1
ATOM 626 C CA . ASP A 1 80 ? 15.023 2.138 -6.61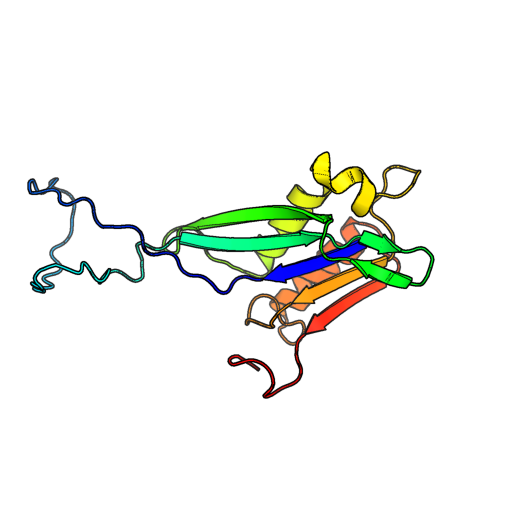8 1.00 77.25 80 ASP A CA 1
ATOM 627 C C . ASP A 1 80 ? 13.816 1.609 -7.409 1.00 77.25 80 ASP A C 1
ATOM 629 O O . ASP A 1 80 ? 13.212 2.321 -8.213 1.00 77.25 80 ASP A O 1
ATOM 633 N N . PHE A 1 81 ? 13.503 0.326 -7.254 1.00 77.38 81 PHE A N 1
ATOM 634 C CA . PHE A 1 81 ? 12.472 -0.341 -8.048 1.00 77.38 81 PHE A CA 1
ATOM 635 C C . PHE A 1 81 ? 11.176 -0.473 -7.256 1.00 77.38 81 PHE A C 1
ATOM 637 O O . PHE A 1 81 ? 11.201 -0.711 -6.050 1.00 77.38 81 PHE A O 1
ATOM 644 N N . SER A 1 82 ? 10.044 -0.391 -7.960 1.00 84.81 82 SER A N 1
ATOM 645 C CA . SER A 1 82 ? 8.766 -0.837 -7.405 1.00 84.81 82 SER A CA 1
ATOM 646 C C . SER A 1 82 ? 8.847 -2.335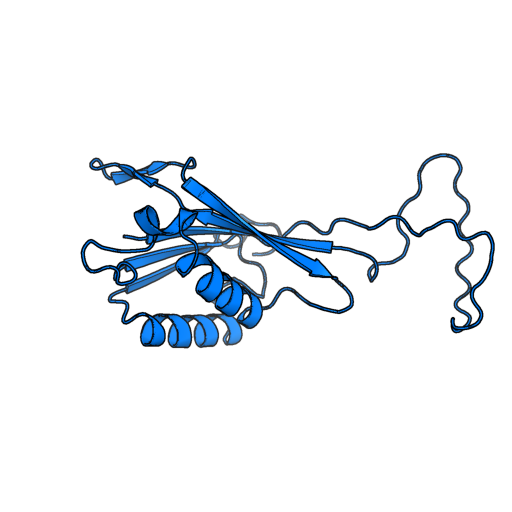 -7.103 1.00 84.81 82 SER A C 1
ATOM 648 O O . SER A 1 82 ? 9.259 -3.128 -7.952 1.00 84.81 82 SER A O 1
ATOM 650 N N . SER A 1 83 ? 8.538 -2.707 -5.866 1.00 90.12 83 SER A N 1
ATOM 651 C CA . SER A 1 83 ? 8.536 -4.075 -5.367 1.00 90.12 83 SER A CA 1
ATOM 652 C C . SER A 1 83 ? 7.485 -4.258 -4.271 1.00 90.12 83 SER A C 1
ATOM 654 O O . SER A 1 83 ? 7.123 -3.304 -3.579 1.00 90.12 83 SER A O 1
ATOM 656 N N . ALA A 1 84 ? 7.067 -5.499 -4.014 1.00 92.44 84 ALA A N 1
ATOM 657 C CA . ALA A 1 84 ? 6.157 -5.800 -2.900 1.00 92.44 84 ALA A CA 1
ATOM 658 C C . ALA A 1 84 ? 6.649 -5.239 -1.545 1.00 92.44 84 ALA A C 1
ATOM 660 O O . ALA A 1 84 ? 5.855 -4.775 -0.726 1.00 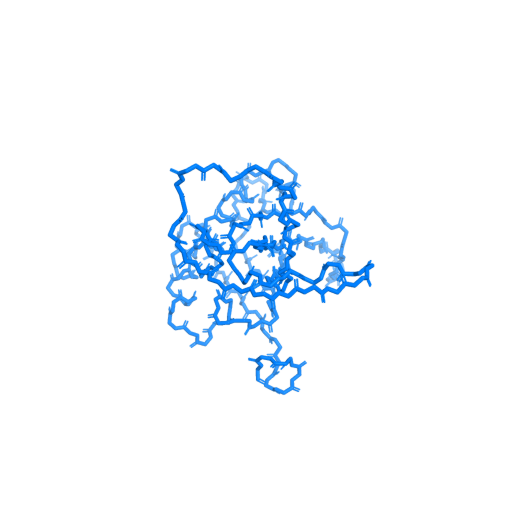92.44 84 ALA A O 1
ATOM 661 N N . GLN A 1 85 ? 7.969 -5.236 -1.317 1.00 92.38 85 GLN A N 1
ATOM 662 C CA . GLN A 1 85 ? 8.564 -4.695 -0.095 1.00 92.38 85 GLN A CA 1
ATOM 663 C C . GLN A 1 85 ? 8.508 -3.166 -0.052 1.00 92.38 85 GLN A C 1
ATOM 665 O O . GLN A 1 85 ? 8.216 -2.597 0.997 1.00 92.38 85 GLN A O 1
ATOM 670 N N . THR A 1 86 ? 8.773 -2.486 -1.169 1.00 92.81 86 THR A N 1
ATOM 671 C CA . THR A 1 86 ? 8.687 -1.021 -1.208 1.00 92.81 86 THR A CA 1
ATOM 672 C C . THR A 1 86 ? 7.247 -0.546 -1.044 1.00 92.81 86 THR A C 1
ATOM 674 O O . THR A 1 86 ? 7.032 0.440 -0.349 1.00 92.81 86 THR A O 1
ATOM 677 N N . HIS A 1 87 ? 6.257 -1.282 -1.564 1.00 93.56 87 HIS A N 1
ATOM 678 C CA . HIS A 1 87 ? 4.843 -1.005 -1.290 1.00 93.56 87 HIS A CA 1
ATOM 679 C C . HIS A 1 87 ? 4.477 -1.178 0.191 1.00 93.56 87 HIS A C 1
ATOM 681 O O . HIS A 1 87 ? 3.667 -0.424 0.729 1.00 93.56 87 HIS A O 1
ATOM 687 N N . ALA A 1 88 ? 5.081 -2.149 0.884 1.00 94.50 88 ALA A N 1
ATOM 688 C CA . ALA A 1 88 ? 4.905 -2.293 2.328 1.00 94.50 88 ALA A CA 1
ATOM 689 C C . ALA A 1 88 ? 5.509 -1.105 3.097 1.00 94.50 88 ALA A C 1
ATOM 691 O O . ALA A 1 88 ? 4.846 -0.545 3.966 1.00 94.50 88 ALA A O 1
ATOM 692 N N . SER A 1 89 ? 6.720 -0.673 2.734 1.00 94.81 89 SER A N 1
ATOM 693 C CA . SER A 1 89 ? 7.365 0.502 3.337 1.00 94.81 89 SER A CA 1
ATOM 694 C C . SER A 1 89 ? 6.607 1.807 3.057 1.00 94.81 89 SER A C 1
ATOM 696 O O . SER A 1 89 ? 6.510 2.668 3.930 1.00 94.81 89 SER A O 1
ATOM 698 N N . ASP A 1 90 ? 6.045 1.959 1.858 1.00 95.38 90 ASP A N 1
ATOM 699 C CA . ASP A 1 90 ? 5.206 3.108 1.509 1.00 95.38 90 ASP A CA 1
ATOM 700 C C . ASP A 1 90 ? 3.923 3.127 2.328 1.00 95.38 90 ASP A C 1
ATOM 702 O O . ASP A 1 90 ? 3.540 4.179 2.829 1.00 95.38 90 ASP A O 1
ATOM 706 N N . PHE A 1 91 ? 3.285 1.967 2.505 1.00 96.25 91 PHE A N 1
ATOM 707 C CA . PHE A 1 91 ? 2.122 1.839 3.373 1.00 96.25 91 PHE A CA 1
ATOM 708 C C . PHE A 1 91 ? 2.458 2.255 4.810 1.00 96.25 91 PHE A C 1
ATOM 710 O O . PHE A 1 91 ? 1.712 3.018 5.418 1.00 96.25 91 PHE A O 1
ATOM 717 N N . ASP A 1 92 ? 3.606 1.811 5.329 1.00 96.81 92 ASP A N 1
ATOM 718 C CA . ASP A 1 92 ? 4.071 2.179 6.666 1.00 96.81 92 ASP A CA 1
ATOM 719 C C . ASP A 1 92 ? 4.249 3.692 6.822 1.00 96.81 92 ASP A C 1
ATOM 721 O O . ASP A 1 92 ? 3.890 4.270 7.849 1.00 96.81 92 ASP A O 1
ATOM 725 N N . ARG A 1 93 ? 4.799 4.342 5.794 1.00 96.56 93 ARG A N 1
ATOM 726 C CA . ARG A 1 93 ? 4.937 5.795 5.767 1.00 96.56 93 ARG A CA 1
ATOM 727 C C . ARG A 1 93 ? 3.578 6.476 5.686 1.00 96.56 93 ARG A C 1
ATOM 729 O O . ARG A 1 93 ? 3.349 7.426 6.425 1.00 96.56 93 ARG A O 1
ATOM 736 N N . LEU A 1 94 ? 2.706 5.987 4.809 1.00 96.38 94 LEU A N 1
ATOM 737 C CA . LEU A 1 94 ? 1.377 6.524 4.552 1.00 96.38 94 LEU A CA 1
ATOM 738 C C . LEU A 1 94 ? 0.536 6.564 5.823 1.00 96.38 94 LEU A C 1
ATOM 740 O O . LEU A 1 94 ? -0.053 7.600 6.112 1.00 96.38 94 LEU A O 1
ATOM 744 N N . VAL A 1 95 ? 0.509 5.482 6.608 1.00 96.62 95 VAL A N 1
ATOM 745 C CA . VAL A 1 95 ? -0.270 5.474 7.856 1.00 96.62 95 VAL A CA 1
ATOM 746 C C . VAL A 1 95 ? 0.287 6.452 8.889 1.00 96.62 95 VAL A C 1
ATOM 748 O O . VAL A 1 95 ? -0.460 6.930 9.722 1.00 96.62 95 VAL A O 1
ATOM 751 N N . GLY A 1 96 ? 1.569 6.820 8.819 1.00 96.25 96 GLY A N 1
ATOM 752 C CA . GLY A 1 96 ? 2.161 7.841 9.690 1.00 96.25 96 GLY A CA 1
ATOM 753 C C . GLY A 1 96 ? 1.905 9.291 9.259 1.00 96.25 96 GLY A C 1
ATOM 754 O O . GLY A 1 96 ? 2.324 10.211 9.963 1.00 96.25 96 GLY A O 1
ATOM 755 N N . LEU A 1 97 ? 1.271 9.527 8.105 1.00 97.12 97 LEU A N 1
ATOM 756 C CA . LEU A 1 97 ? 0.984 10.873 7.605 1.00 97.12 97 LEU A CA 1
ATOM 757 C C . LEU A 1 97 ? -0.278 11.445 8.260 1.00 97.12 97 LEU A C 1
ATOM 759 O O . LEU A 1 97 ? -1.317 10.787 8.317 1.00 97.12 97 LEU A O 1
ATOM 763 N N . LYS A 1 98 ? -0.216 12.714 8.683 1.00 96.50 98 LYS A N 1
ATOM 764 C CA . LYS A 1 98 ? -1.355 13.421 9.303 1.00 96.50 98 LYS A CA 1
ATOM 765 C C . LYS A 1 98 ? -2.550 13.507 8.359 1.00 96.50 98 LYS A C 1
ATOM 767 O O . LYS A 1 98 ? -3.697 13.404 8.776 1.00 96.50 98 LYS A O 1
ATOM 772 N N . GLU A 1 99 ? -2.278 13.651 7.069 1.00 95.88 99 GLU A N 1
ATOM 773 C CA . GLU A 1 99 ? -3.276 13.707 6.007 1.00 95.88 99 GLU A CA 1
ATOM 774 C C . GLU A 1 99 ? -4.108 12.421 5.940 1.00 95.88 99 GLU A C 1
ATOM 776 O O . GLU A 1 99 ? -5.282 12.468 5.579 1.00 95.88 99 GLU A O 1
ATOM 781 N N . PHE A 1 100 ? -3.519 11.284 6.326 1.00 96.50 100 PHE A N 1
ATOM 782 C CA . PHE A 1 100 ? -4.166 9.977 6.331 1.00 96.50 100 PHE A CA 1
ATOM 783 C C . PHE A 1 100 ? -4.792 9.613 7.675 1.00 96.50 100 PHE A C 1
ATOM 785 O O . PHE A 1 100 ? -5.517 8.625 7.744 1.00 96.50 100 PHE A O 1
ATOM 792 N N . GLU A 1 101 ? -4.588 10.402 8.729 1.00 94.88 101 GLU A N 1
ATOM 793 C CA . GLU A 1 101 ? -4.985 10.038 10.089 1.00 94.88 101 GLU A CA 1
ATOM 794 C C . GLU A 1 101 ? -6.477 9.686 10.182 1.00 94.88 101 GLU A C 1
ATOM 796 O O . GLU A 1 101 ? -6.835 8.598 10.628 1.00 94.88 101 GLU A O 1
ATOM 801 N N . LYS A 1 102 ? -7.340 10.544 9.625 1.00 92.75 102 LYS A N 1
ATOM 802 C CA . LYS A 1 102 ? -8.802 10.364 9.614 1.00 92.75 102 LYS A CA 1
ATOM 803 C C . LYS A 1 102 ? -9.260 9.097 8.871 1.00 92.75 102 LYS A C 1
ATOM 805 O O . LYS A 1 102 ? -10.286 8.495 9.203 1.00 92.75 102 LYS A O 1
ATOM 810 N N . VAL A 1 103 ? -8.546 8.706 7.817 1.00 93.94 103 VAL A N 1
ATOM 811 C CA . VAL A 1 103 ? -8.924 7.559 6.974 1.00 93.94 103 VAL A CA 1
ATOM 812 C C . VAL A 1 103 ? -8.302 6.256 7.463 1.00 93.94 103 VAL A C 1
ATOM 814 O O . VAL A 1 103 ? -8.985 5.231 7.419 1.00 93.94 103 VAL A O 1
ATOM 817 N N . ALA A 1 104 ? -7.069 6.302 7.967 1.00 96.06 104 ALA A N 1
ATOM 818 C CA . ALA A 1 104 ? -6.276 5.141 8.339 1.00 96.06 104 ALA A CA 1
ATOM 819 C C . ALA A 1 104 ? -6.480 4.706 9.793 1.00 96.06 104 ALA A C 1
ATOM 821 O O . ALA A 1 104 ? -6.432 3.503 10.039 1.00 96.06 104 ALA A O 1
ATOM 822 N N . HIS A 1 105 ? -6.748 5.629 10.726 1.00 96.62 105 HIS A N 1
ATOM 823 C CA . HIS A 1 105 ? -6.847 5.316 12.155 1.00 96.62 105 HIS A CA 1
ATOM 824 C C . HIS A 1 105 ? -8.276 5.351 12.700 1.00 96.62 105 HIS A C 1
ATOM 826 O O . HIS A 1 105 ? -9.157 6.026 12.164 1.00 96.62 105 HIS A O 1
ATOM 832 N N . ASP A 1 106 ? -8.506 4.580 13.756 1.00 94.25 106 ASP A N 1
ATOM 833 C CA . ASP A 1 106 ? -9.711 4.632 14.573 1.00 94.25 106 ASP A CA 1
ATOM 834 C C . ASP A 1 106 ? -9.620 5.706 15.674 1.00 94.25 106 ASP A C 1
ATOM 836 O O . ASP A 1 106 ? -8.652 6.462 15.768 1.00 94.25 106 ASP A O 1
ATOM 840 N N . GLU A 1 107 ? -10.649 5.777 16.519 1.00 92.25 107 GLU A N 1
ATOM 841 C CA . GLU A 1 107 ? -10.740 6.733 17.631 1.00 92.25 107 GLU A CA 1
ATOM 842 C C . GLU A 1 107 ? -9.646 6.540 18.696 1.00 92.25 107 GLU A C 1
ATOM 844 O O . GLU A 1 107 ? -9.368 7.454 19.470 1.00 92.25 107 GLU A O 1
ATOM 849 N N . THR A 1 108 ? -9.005 5.367 18.733 1.00 93.94 108 THR A N 1
ATOM 850 C CA . THR A 1 108 ? -7.892 5.058 19.642 1.00 93.94 108 THR A CA 1
ATOM 851 C C . THR A 1 108 ? -6.529 5.431 19.055 1.00 93.94 108 THR A C 1
ATOM 853 O O . THR A 1 108 ? -5.506 5.285 19.727 1.00 93.94 108 THR A O 1
ATOM 856 N N . GLY A 1 109 ? -6.501 5.923 17.811 1.00 94.00 109 GLY A N 1
ATOM 857 C CA . GLY A 1 109 ? -5.279 6.234 17.074 1.00 94.00 109 GLY A CA 1
ATOM 858 C C . GLY A 1 109 ? -4.576 5.001 16.502 1.00 94.00 109 GLY A C 1
ATOM 859 O O . GLY A 1 109 ? -3.461 5.122 16.000 1.00 94.00 109 GLY A O 1
ATOM 860 N N . GLN A 1 110 ? -5.198 3.821 16.562 1.00 96.19 110 GLN A N 1
ATOM 861 C CA . GLN A 1 110 ? -4.673 2.598 15.955 1.00 96.19 110 GLN A CA 1
ATOM 862 C C . GLN A 1 110 ? -5.136 2.484 14.508 1.00 96.19 110 GLN A C 1
ATOM 864 O O . GLN A 1 110 ? -6.181 3.015 14.139 1.00 96.19 110 GLN A O 1
ATOM 869 N N . VAL A 1 111 ? -4.365 1.797 13.662 1.00 97.38 111 VAL A N 1
ATOM 870 C CA . VAL A 1 111 ? -4.785 1.559 12.273 1.00 97.38 111 VAL A CA 1
ATOM 871 C C . VAL A 1 111 ? -6.080 0.750 12.285 1.00 97.38 111 VAL A C 1
ATOM 873 O O . VAL A 1 111 ? -6.176 -0.257 12.983 1.00 97.38 111 VAL A O 1
ATOM 876 N N . LYS A 1 112 ? -7.080 1.188 11.510 1.00 96.75 112 LYS A N 1
ATOM 877 C CA . LYS A 1 112 ? -8.398 0.546 11.461 1.00 96.75 112 LYS A CA 1
ATOM 878 C C . LYS A 1 112 ? -8.236 -0.955 11.176 1.00 96.75 112 LYS A C 1
ATOM 880 O O . LYS A 1 112 ? -7.536 -1.313 10.226 1.00 96.75 112 LYS A O 1
ATOM 885 N N . PRO A 1 113 ? -8.952 -1.829 11.904 1.00 96.94 113 PRO A N 1
ATOM 886 C CA . PRO A 1 113 ? -8.679 -3.270 11.908 1.00 96.94 113 PRO A CA 1
ATOM 887 C C . PRO A 1 113 ? -9.013 -3.977 10.586 1.00 96.94 113 PRO A C 1
ATOM 889 O O . PRO A 1 113 ? -8.523 -5.072 10.324 1.00 96.94 113 PRO A O 1
ATOM 892 N N . ILE A 1 114 ? -9.836 -3.361 9.734 1.00 97.00 114 ILE A N 1
ATOM 893 C CA . ILE A 1 114 ? -10.186 -3.886 8.411 1.00 97.00 114 ILE A CA 1
ATOM 894 C C . ILE A 1 114 ? -9.521 -3.014 7.352 1.00 97.00 114 ILE A C 1
ATOM 896 O O . ILE A 1 114 ? -9.898 -1.846 7.194 1.00 97.00 114 ILE A O 1
ATOM 900 N N . LEU A 1 115 ? -8.588 -3.608 6.609 1.00 97.31 115 LEU A N 1
ATOM 901 C CA . LEU A 1 115 ? -7.872 -2.984 5.501 1.00 97.31 115 LEU A CA 1
ATOM 902 C C . LEU A 1 115 ? -8.305 -3.603 4.170 1.00 97.31 115 LEU A C 1
ATOM 904 O O . LEU A 1 115 ? -8.235 -4.818 3.985 1.00 97.31 115 LEU A O 1
ATOM 908 N N . ILE A 1 116 ? -8.715 -2.757 3.230 1.00 96.31 116 ILE A N 1
ATOM 909 C CA . ILE A 1 116 ? -9.036 -3.143 1.855 1.00 96.31 116 ILE A CA 1
ATOM 910 C C . ILE A 1 116 ? -8.080 -2.401 0.927 1.00 96.31 116 ILE A C 1
ATOM 912 O O . ILE A 1 116 ? -8.029 -1.174 0.951 1.00 96.31 116 ILE A O 1
ATOM 916 N N . ILE A 1 117 ? -7.327 -3.139 0.116 1.00 95.25 117 ILE A N 1
ATOM 917 C CA . ILE A 1 117 ? -6.427 -2.593 -0.898 1.00 95.25 117 ILE A CA 1
ATOM 918 C C . ILE A 1 117 ? -6.918 -3.051 -2.266 1.00 95.25 117 ILE A C 1
ATOM 920 O O . ILE A 1 117 ? -7.056 -4.247 -2.513 1.00 95.25 117 ILE A O 1
ATOM 924 N N . THR A 1 118 ? -7.166 -2.107 -3.161 1.00 93.50 118 THR A N 1
ATOM 925 C CA . THR A 1 118 ? -7.417 -2.382 -4.578 1.00 93.50 118 THR A CA 1
ATOM 926 C C . THR A 1 118 ? -6.150 -2.117 -5.373 1.00 93.50 118 THR A C 1
ATOM 928 O O . THR A 1 118 ? -5.498 -1.099 -5.156 1.00 93.50 118 THR A O 1
ATOM 931 N N . VAL A 1 119 ? -5.787 -3.055 -6.247 1.00 90.69 119 VAL A N 1
ATOM 932 C CA . VAL A 1 119 ? -4.585 -2.989 -7.087 1.00 90.69 119 VAL A CA 1
ATOM 933 C C . VAL A 1 119 ? -4.931 -3.365 -8.525 1.00 90.69 119 VAL A C 1
ATOM 935 O O . VAL A 1 119 ? -5.803 -4.206 -8.759 1.00 90.69 119 VAL A O 1
ATOM 938 N N . ASP A 1 120 ? -4.215 -2.805 -9.499 1.00 81.94 120 ASP A N 1
ATOM 939 C CA . ASP A 1 120 ? -4.406 -3.184 -10.908 1.00 81.94 120 ASP A CA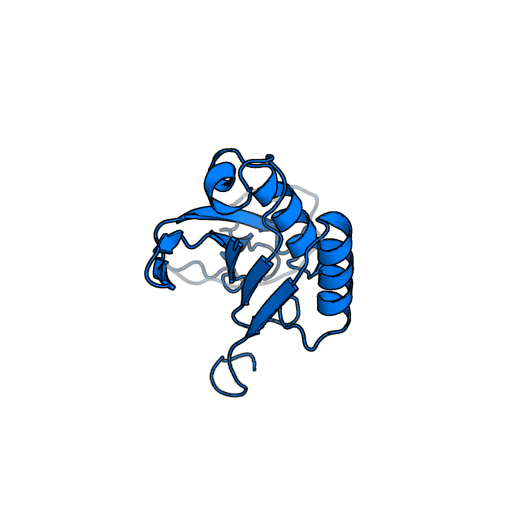 1
ATOM 940 C C . ASP A 1 120 ? -3.898 -4.624 -11.165 1.00 81.94 120 ASP A C 1
ATOM 942 O O . ASP A 1 120 ? -4.463 -5.392 -11.948 1.00 81.94 120 ASP A O 1
ATOM 946 N N . GLY A 1 121 ? -2.887 -5.057 -10.402 1.00 76.94 121 GLY A N 1
ATOM 947 C CA . GLY A 1 121 ? -2.440 -6.453 -10.369 1.00 76.94 121 GLY A CA 1
ATOM 948 C C . GLY A 1 121 ? -1.104 -6.699 -11.064 1.00 76.94 121 GLY A C 1
ATOM 949 O O . GLY A 1 121 ? -0.877 -7.795 -11.582 1.00 76.94 121 GLY A O 1
ATOM 950 N N . GLY A 1 122 ? -0.202 -5.713 -11.048 1.00 82.88 122 GLY A N 1
ATOM 951 C CA . GLY A 1 122 ? 1.193 -5.923 -11.433 1.00 82.88 122 GLY A CA 1
ATOM 952 C C . GLY A 1 122 ? 1.882 -6.997 -10.569 1.00 82.88 122 GLY A C 1
ATOM 953 O O . GLY A 1 122 ? 1.396 -7.331 -9.484 1.00 82.88 122 GLY A O 1
ATOM 954 N N . PRO A 1 123 ? 3.030 -7.557 -11.001 1.00 83.50 123 PRO A N 1
ATOM 955 C CA . PRO A 1 123 ? 3.710 -8.639 -10.283 1.00 83.50 123 PRO A CA 1
ATOM 956 C C . PRO A 1 123 ? 4.027 -8.342 -8.814 1.00 83.50 123 PRO A C 1
ATOM 958 O O . PRO A 1 123 ? 4.148 -9.266 -8.013 1.00 83.50 123 PRO A O 1
ATOM 961 N N . ASP A 1 124 ? 4.200 -7.069 -8.467 1.00 88.06 124 ASP A N 1
ATOM 962 C CA . ASP A 1 124 ? 4.567 -6.588 -7.134 1.00 88.06 124 ASP A CA 1
ATOM 963 C C . ASP A 1 124 ? 3.380 -6.180 -6.256 1.00 88.06 124 ASP A C 1
ATOM 965 O O . ASP A 1 124 ? 3.564 -5.871 -5.081 1.00 88.06 124 ASP A O 1
ATOM 969 N N . GLU A 1 125 ? 2.163 -6.290 -6.786 1.00 88.12 125 GLU A N 1
ATOM 970 C CA . GLU A 1 125 ? 0.919 -5.936 -6.097 1.00 88.12 125 GLU A CA 1
ATOM 971 C C . GLU A 1 125 ? -0.070 -7.108 -6.060 1.00 88.12 125 GLU A C 1
ATOM 973 O O . GLU A 1 125 ? -0.853 -7.259 -5.123 1.00 88.12 125 GLU A O 1
ATOM 978 N N . ASN A 1 126 ? -0.012 -7.981 -7.067 1.00 89.19 126 ASN A N 1
ATOM 979 C CA . ASN A 1 126 ? -0.935 -9.092 -7.236 1.00 89.19 126 ASN A CA 1
ATOM 980 C C . ASN A 1 126 ? -0.759 -10.141 -6.118 1.00 89.19 126 ASN A C 1
ATOM 982 O O . ASN A 1 126 ? 0.331 -10.707 -5.980 1.00 89.19 126 ASN A O 1
ATOM 986 N N . PRO A 1 127 ? -1.812 -10.468 -5.344 1.00 89.19 127 PRO A N 1
ATOM 987 C CA . PRO A 1 127 ? -1.753 -11.354 -4.186 1.00 89.19 127 PRO A CA 1
ATOM 988 C C . PRO A 1 127 ? -1.542 -12.826 -4.565 1.00 89.19 127 PRO A C 1
ATOM 990 O O . PRO A 1 127 ? -1.409 -13.669 -3.685 1.00 89.19 127 PRO A O 1
ATOM 993 N N . ARG A 1 128 ? -1.488 -13.173 -5.859 1.00 89.56 128 ARG A N 1
ATOM 994 C CA . ARG A 1 128 ? -1.128 -14.528 -6.308 1.00 89.56 128 ARG A CA 1
ATOM 995 C C . ARG A 1 128 ? 0.355 -14.837 -6.126 1.00 89.56 128 ARG A C 1
ATOM 997 O O . ARG A 1 128 ? 0.729 -16.008 -6.096 1.00 89.56 128 ARG A O 1
ATOM 1004 N N . PHE A 1 129 ? 1.210 -13.818 -6.038 1.00 90.69 129 PHE A N 1
ATOM 1005 C CA . PHE A 1 129 ? 2.648 -14.026 -5.923 1.00 90.69 129 PHE A CA 1
ATOM 1006 C C . PHE A 1 129 ? 3.080 -14.208 -4.458 1.00 90.69 129 PHE A C 1
ATOM 1008 O O . PHE A 1 129 ? 2.661 -13.457 -3.583 1.00 90.69 129 PHE A O 1
ATOM 1015 N N . PRO A 1 130 ? 4.000 -15.141 -4.150 1.00 95.19 130 PRO A N 1
ATOM 1016 C CA . PRO A 1 130 ? 4.466 -15.338 -2.776 1.00 95.19 130 PRO A CA 1
ATOM 1017 C C . PRO A 1 130 ? 5.051 -14.076 -2.121 1.00 95.19 130 PRO A C 1
ATOM 1019 O O . PRO A 1 130 ? 4.846 -13.848 -0.932 1.00 95.19 130 PRO A O 1
ATOM 1022 N N . LYS A 1 131 ? 5.745 -13.224 -2.890 1.00 93.94 131 LYS A N 1
ATOM 1023 C CA . LYS A 1 131 ? 6.357 -11.986 -2.374 1.00 93.94 131 LYS A CA 1
ATOM 1024 C C . LYS A 1 131 ? 5.325 -10.990 -1.830 1.00 93.94 131 LYS A C 1
ATOM 1026 O O . LYS A 1 131 ? 5.554 -10.391 -0.781 1.00 93.94 131 LYS A O 1
ATOM 1031 N N . THR A 1 132 ? 4.182 -10.848 -2.498 1.00 93.44 132 THR A N 1
ATOM 1032 C CA . THR A 1 132 ? 3.096 -9.955 -2.069 1.00 93.44 132 THR A CA 1
ATOM 1033 C C . THR A 1 132 ? 2.343 -10.544 -0.885 1.00 93.44 132 THR A C 1
ATOM 1035 O O . THR A 1 132 ? 2.015 -9.811 0.047 1.00 93.44 132 THR A O 1
ATOM 1038 N N . LEU A 1 133 ? 2.156 -11.868 -0.846 1.00 95.06 133 LEU A N 1
ATOM 1039 C CA . LEU A 1 133 ? 1.589 -12.560 0.315 1.00 95.06 133 LEU A CA 1
ATOM 1040 C C . LEU A 1 133 ? 2.451 -12.376 1.568 1.00 95.06 133 LEU A C 1
ATOM 1042 O O . LEU A 1 133 ? 1.924 -12.040 2.625 1.00 95.06 133 LEU A O 1
ATOM 1046 N N . VAL A 1 134 ? 3.773 -12.528 1.458 1.00 96.81 134 VAL A N 1
ATOM 1047 C CA . VAL A 1 134 ? 4.697 -12.306 2.584 1.00 96.81 134 VAL A CA 1
ATOM 1048 C C . VAL A 1 134 ? 4.608 -10.866 3.090 1.00 96.81 134 VAL A C 1
ATOM 1050 O O . VAL A 1 134 ? 4.420 -10.656 4.289 1.00 96.81 134 VAL A O 1
ATOM 1053 N N . ALA A 1 135 ? 4.664 -9.878 2.190 1.00 95.75 135 ALA A N 1
ATOM 1054 C CA . ALA A 1 135 ? 4.502 -8.467 2.550 1.00 95.75 135 ALA A CA 1
ATOM 1055 C C . ALA A 1 135 ? 3.152 -8.199 3.248 1.00 95.75 135 ALA A C 1
ATOM 1057 O O . ALA A 1 135 ? 3.084 -7.461 4.233 1.00 95.75 135 ALA A O 1
ATOM 1058 N N . SER A 1 136 ? 2.087 -8.858 2.790 1.00 95.88 136 SER A N 1
ATOM 1059 C CA . SER A 1 136 ? 0.737 -8.748 3.352 1.00 95.88 136 SER A CA 1
ATOM 1060 C C . SER A 1 136 ? 0.629 -9.362 4.747 1.00 95.88 136 SER A C 1
ATOM 1062 O O . SER A 1 136 ? 0.055 -8.745 5.639 1.00 95.88 136 SER A O 1
ATOM 1064 N N . VAL A 1 137 ? 1.228 -10.535 4.980 1.00 96.94 137 VAL A N 1
ATOM 1065 C CA . VAL A 1 137 ? 1.254 -11.186 6.303 1.00 96.94 137 VAL A CA 1
ATOM 1066 C C . VAL A 1 137 ? 2.038 -10.352 7.314 1.00 96.94 137 VAL A C 1
ATOM 1068 O O . VAL A 1 137 ? 1.614 -10.223 8.463 1.00 96.94 137 VAL A O 1
ATOM 1071 N N . ILE A 1 138 ? 3.167 -9.768 6.902 1.00 96.94 138 ILE A N 1
ATOM 1072 C CA . ILE A 1 138 ? 3.949 -8.865 7.756 1.00 96.94 138 ILE A CA 1
ATOM 1073 C C . ILE A 1 138 ? 3.095 -7.655 8.148 1.00 96.94 138 ILE A C 1
ATOM 1075 O O . ILE A 1 138 ? 2.994 -7.344 9.334 1.00 96.94 138 ILE A O 1
ATOM 1079 N N . LYS A 1 139 ? 2.426 -7.023 7.175 1.00 95.88 139 LYS A N 1
ATOM 1080 C CA . LYS A 1 139 ? 1.522 -5.886 7.402 1.00 95.88 139 LYS A CA 1
ATOM 1081 C C . LYS A 1 139 ? 0.366 -6.246 8.341 1.00 95.88 139 LYS A C 1
ATOM 1083 O O . LYS A 1 139 ? 0.123 -5.522 9.301 1.00 95.88 139 LYS A O 1
ATOM 1088 N N . PHE A 1 140 ? -0.288 -7.384 8.106 1.00 97.75 140 PHE A N 1
ATOM 1089 C CA . PHE A 1 140 ? -1.397 -7.887 8.921 1.00 97.75 140 PHE A CA 1
ATOM 1090 C C . PHE A 1 140 ? -1.009 -8.014 10.396 1.00 97.75 140 PHE A C 1
ATOM 1092 O O . PHE A 1 140 ? -1.706 -7.507 11.270 1.00 97.75 140 PHE A O 1
ATOM 1099 N N . LYS A 1 141 ? 0.150 -8.626 10.666 1.00 97.88 141 LYS A N 1
ATOM 1100 C CA . LYS A 1 141 ? 0.667 -8.787 12.030 1.00 97.88 141 LYS A CA 1
ATOM 1101 C C . LYS A 1 141 ? 1.099 -7.461 12.648 1.00 97.88 141 LYS A C 1
ATOM 1103 O O . LYS A 1 141 ? 0.807 -7.215 13.811 1.00 97.88 141 LYS A O 1
ATOM 1108 N N . LYS A 1 142 ? 1.801 -6.619 11.884 1.00 97.31 142 LYS A N 1
ATOM 1109 C CA . LYS A 1 142 ? 2.350 -5.346 12.371 1.00 97.31 142 LYS A CA 1
ATOM 1110 C C . LYS A 1 142 ? 1.258 -4.395 12.860 1.00 97.31 142 LYS A C 1
ATOM 1112 O O . LYS A 1 142 ? 1.449 -3.744 13.880 1.00 97.31 142 LYS A O 1
ATOM 1117 N N . TYR A 1 143 ? 0.144 -4.326 12.137 1.00 97.38 143 TYR A N 1
ATOM 1118 C CA . TYR A 1 143 ? -0.962 -3.415 12.437 1.00 97.38 143 TYR A CA 1
ATOM 1119 C C . TYR A 1 143 ? -2.110 -4.065 13.210 1.00 97.38 143 TYR A C 1
ATOM 1121 O O . TYR A 1 143 ? -3.135 -3.422 13.394 1.00 97.38 143 TYR A O 1
ATOM 1129 N N . ASN A 1 144 ? -1.936 -5.313 13.665 1.00 97.38 144 ASN A N 1
ATOM 1130 C CA . ASN A 1 144 ? -2.957 -6.070 14.390 1.00 97.38 144 ASN A CA 1
ATOM 1131 C C . ASN A 1 144 ? -4.329 -6.019 13.690 1.00 97.38 144 ASN A C 1
ATOM 1133 O O . ASN A 1 144 ? -5.336 -5.655 14.292 1.00 97.38 144 ASN A O 1
ATOM 1137 N N . LEU A 1 145 ? -4.335 -6.312 12.387 1.00 97.81 145 LEU A N 1
ATOM 1138 C CA . LEU A 1 145 ? -5.553 -6.274 11.583 1.00 97.81 145 LEU A CA 1
ATOM 1139 C C . LEU A 1 145 ? -6.447 -7.478 11.906 1.00 97.81 145 LEU A C 1
ATOM 1141 O O . LEU A 1 145 ? -5.951 -8.585 12.103 1.00 97.81 145 LEU A O 1
ATOM 1145 N N . ASP A 1 146 ? -7.761 -7.278 11.859 1.00 98.19 146 ASP A N 1
ATOM 1146 C CA . ASP A 1 146 ? -8.753 -8.357 11.905 1.00 98.19 146 ASP A CA 1
ATOM 1147 C C . ASP A 1 146 ? -8.956 -8.966 10.513 1.00 98.19 146 ASP A C 1
ATOM 1149 O O . ASP A 1 146 ? -9.169 -10.170 10.363 1.00 98.19 146 ASP A O 1
ATOM 1153 N N . ALA A 1 147 ? -8.874 -8.132 9.470 1.00 97.88 147 ALA A N 1
ATOM 1154 C CA . ALA A 1 147 ? -9.026 -8.561 8.087 1.00 97.88 147 ALA A CA 1
ATOM 1155 C C . ALA A 1 147 ? -8.191 -7.711 7.120 1.00 97.88 147 ALA A C 1
ATOM 1157 O O . ALA A 1 147 ? -8.144 -6.483 7.212 1.00 97.88 147 ALA A O 1
ATOM 1158 N N . LEU A 1 148 ? -7.576 -8.385 6.144 1.00 97.44 148 LEU A N 1
ATOM 1159 C CA . LEU A 1 148 ? -6.870 -7.770 5.024 1.00 97.44 148 LEU A CA 1
ATOM 1160 C C . LEU A 1 148 ? -7.402 -8.341 3.710 1.00 97.44 148 LEU A C 1
ATOM 1162 O O . LEU A 1 148 ? -7.218 -9.522 3.421 1.00 97.44 148 LEU A O 1
ATOM 1166 N N . PHE A 1 149 ? -8.019 -7.482 2.904 1.00 96.25 149 PHE A N 1
ATOM 1167 C CA . PHE A 1 149 ? -8.478 -7.807 1.559 1.00 96.25 149 PHE A CA 1
ATOM 1168 C C . PHE A 1 149 ? -7.588 -7.113 0.534 1.00 96.25 149 PHE A C 1
ATOM 1170 O O . PHE A 1 149 ? -7.404 -5.900 0.597 1.00 96.25 149 PHE A O 1
ATOM 1177 N N . ILE A 1 150 ? -7.051 -7.875 -0.419 1.00 94.31 150 ILE A N 1
ATOM 1178 C CA . ILE A 1 150 ? -6.327 -7.336 -1.575 1.00 94.31 150 ILE A CA 1
ATOM 1179 C C . ILE A 1 150 ? -7.082 -7.772 -2.822 1.00 94.31 150 ILE A C 1
ATOM 1181 O O . ILE A 1 150 ? -7.131 -8.958 -3.146 1.00 94.31 150 ILE A O 1
ATOM 1185 N N . LEU A 1 151 ? -7.715 -6.808 -3.479 1.00 92.25 151 LEU A N 1
ATOM 1186 C CA . LEU A 1 151 ? -8.575 -7.016 -4.633 1.00 92.25 151 LEU A CA 1
ATOM 1187 C C . LEU A 1 151 ? -7.798 -6.668 -5.899 1.00 92.25 151 LEU A C 1
ATOM 1189 O O . LEU A 1 151 ? -7.234 -5.580 -5.998 1.00 92.25 151 LEU A O 1
ATOM 1193 N N . THR A 1 152 ? -7.797 -7.580 -6.868 1.00 88.56 152 THR A N 1
ATOM 1194 C CA . THR A 1 152 ? -7.214 -7.345 -8.195 1.00 88.56 152 THR A CA 1
ATOM 1195 C C . THR A 1 152 ? -8.269 -7.484 -9.266 1.00 88.56 152 THR A C 1
ATOM 1197 O O . THR A 1 152 ? -9.251 -8.211 -9.088 1.00 88.56 152 THR A O 1
ATOM 1200 N N . HIS A 1 153 ? -8.027 -6.874 -10.424 1.00 79.19 153 HIS A N 1
ATOM 1201 C CA . HIS A 1 153 ? -8.827 -7.173 -11.603 1.00 79.19 153 HIS A CA 1
ATOM 1202 C C . HIS A 1 153 ? -8.799 -8.670 -11.948 1.00 79.19 153 HIS A C 1
ATOM 1204 O O . HIS A 1 153 ? -7.846 -9.404 -11.663 1.00 79.19 153 HIS A O 1
ATOM 1210 N N . THR A 1 154 ? -9.891 -9.126 -12.556 1.00 68.69 154 THR A N 1
ATOM 1211 C CA . THR A 1 154 ? -10.048 -10.490 -13.064 1.00 68.69 154 THR A CA 1
ATOM 1212 C C . THR A 1 154 ? -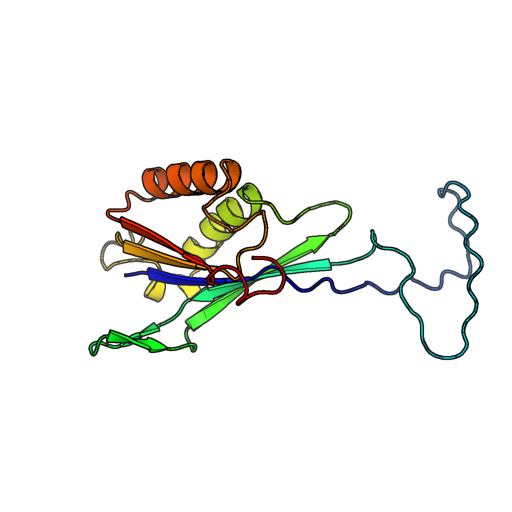9.065 -10.741 -14.224 1.00 68.69 154 THR A C 1
ATOM 1214 O O . THR A 1 154 ? -8.753 -9.801 -14.961 1.00 68.69 154 THR A O 1
ATOM 1217 N N . PRO A 1 155 ? -8.580 -11.984 -14.433 1.00 64.44 155 PRO A N 1
ATOM 1218 C CA . PRO A 1 155 ? -7.846 -12.366 -15.647 1.00 64.44 155 PRO A CA 1
ATOM 1219 C C . PRO A 1 155 ? -8.512 -11.854 -16.926 1.00 64.44 155 PRO A C 1
ATOM 1221 O O . PRO A 1 155 ? -9.726 -11.992 -17.075 1.00 64.44 155 PRO A O 1
ATOM 1224 N N . GLY A 1 156 ? -7.737 -11.239 -17.824 1.00 62.88 156 GLY A N 1
ATOM 1225 C CA . GLY A 1 156 ? -8.226 -10.687 -19.091 1.00 62.88 156 GLY A CA 1
ATOM 1226 C C . GLY A 1 156 ? -8.929 -9.323 -19.018 1.00 62.88 156 GLY A C 1
ATOM 1227 O O . GLY A 1 156 ? -9.309 -8.797 -20.061 1.00 62.88 156 GLY A O 1
ATOM 1228 N N . GLN A 1 157 ? -9.104 -8.730 -17.830 1.00 64.69 157 GLN A N 1
ATOM 1229 C CA . GLN A 1 157 ? -9.657 -7.370 -17.656 1.00 64.69 157 GLN A CA 1
ATOM 1230 C C . GLN A 1 157 ? -8.570 -6.296 -17.474 1.00 64.69 157 GLN A C 1
ATOM 1232 O O . GLN A 1 157 ? -8.857 -5.108 -17.561 1.00 64.69 157 GLN A O 1
ATOM 1237 N N . SER A 1 158 ? -7.322 -6.704 -17.238 1.00 63.09 158 SER A N 1
ATOM 1238 C CA . SER A 1 158 ? -6.149 -5.825 -17.182 1.00 63.09 158 SER A CA 1
ATOM 1239 C C . SER A 1 158 ? -5.095 -6.373 -18.136 1.00 63.09 158 SER A C 1
ATOM 1241 O O . SER A 1 158 ? -4.962 -7.588 -18.268 1.00 63.09 158 SER A O 1
ATOM 1243 N N . ALA A 1 159 ? -4.313 -5.500 -18.774 1.00 53.69 159 ALA A N 1
ATOM 1244 C CA . ALA A 1 159 ? -3.271 -5.890 -19.734 1.00 53.69 159 ALA A CA 1
ATOM 1245 C C . ALA A 1 159 ? -2.168 -6.797 -19.136 1.00 53.69 159 ALA A C 1
ATOM 1247 O O . ALA A 1 159 ? -1.304 -7.281 -19.863 1.00 53.69 159 ALA A O 1
ATOM 1248 N N . TYR A 1 160 ? -2.191 -7.008 -17.816 1.00 49.78 160 TYR A N 1
ATOM 1249 C CA . TYR A 1 160 ? -1.191 -7.741 -17.044 1.00 49.78 160 TYR A CA 1
ATOM 1250 C C . TYR A 1 160 ? -1.764 -8.956 -16.288 1.00 49.78 160 TYR A C 1
ATOM 1252 O O . TYR A 1 160 ? -1.014 -9.590 -15.545 1.00 49.78 160 TYR A O 1
ATOM 1260 N N . ASN A 1 161 ? -3.057 -9.276 -16.465 1.00 44.09 161 ASN A N 1
ATOM 1261 C CA . ASN A 1 161 ? -3.744 -10.414 -15.834 1.00 44.09 161 ASN A CA 1
ATOM 1262 C C . ASN A 1 161 ? -4.212 -11.464 -16.842 1.00 44.09 161 ASN A C 1
ATOM 1264 O O . ASN A 1 161 ? -4.863 -11.083 -17.839 1.00 44.09 161 ASN A O 1
#

Foldseek 3Di:
DWEKEKEWPDWAADDDPPPPPDDPDDDDDDDDDDDPPDDDDPDQQRTKIKIKMFIWDADPVGDTHRPADMDIDIHGSNPGDQALVVVLVVVVVQLVDPSCQVRQADPVSAGAQEYEYEYQAPPRQNCVHPRNVVSQVVSCVVRVHPYYHYDYDDPPPHPRD

Radius of gyration: 19.72 Å; chains: 1; bounding box: 60×35×55 Å

Sequence (161 aa):
VFYLSQDDKCKVPLGLPAARVQAPMLMHLDYRIRLPDHDWTVAPRHQLIPSVYAACFLSDDGDVGYSGPTYIAIRSAKHDFSSAQTHASDFDRLVGLKEFEKVAHDETGQVKPILIITVDGGPDENPRFPKTLVASVIKFKKYNLDALFILTHTPGQSAYN

pLDDT: mean 80.35, std 19.55, range [33.09, 98.19]